Protein AF-A0A1C4IWM3-F1 (afdb_monomer_lite)

Sequence (171 aa):
MNRRDFLLAAIQGQGPAARVSTASAARLMAASPWPTTGRNTARKDLGALVARGVLRVVESAGRTSYQLSTEKEGGSMTVRFTDADRVLGQIERGEVRVGADAAREIAACAEAAYGAVWSAEPARAFPQLRVACPACGSAPGELCTSHSGTRVRRHDVHQARRAAWAKGGAA

Radius of gyration: 28.9 Å; chains: 1; bounding box: 59×36×70 Å

Foldseek 3Di:
DDLLVQLLVLQVVVPQPDWAALVNSLVSSCPPPPVVCHSVNSVVSLVVCVVVVQWDWDDDPNGITIGGDPDPPPDPPPVPCDVVNVVVVCVVVVVDDDDDVSVVVVVVVCCVVPNPPVPPPPVLVDLLLQCAQPQQRRHRSGDPDCPVVPDDDDPCSVVSSVVVSVVVDDD

pLDDT: mean 83.6, std 12.61, range [40.97, 93.88]

Structure (mmCIF, N/CA/C/O backbone):
data_AF-A0A1C4IWM3-F1
#
_entry.id   AF-A0A1C4IWM3-F1
#
loop_
_atom_site.group_PDB
_atom_site.id
_atom_site.type_symbol
_atom_site.label_atom_id
_atom_site.label_alt_id
_atom_site.label_comp_id
_atom_site.label_asym_id
_atom_site.label_entity_id
_atom_site.label_seq_id
_atom_site.pdbx_PDB_ins_code
_atom_site.Cartn_x
_atom_site.Cartn_y
_atom_site.Cartn_z
_atom_site.occupancy
_atom_site.B_iso_or_equiv
_atom_site.auth_seq_id
_atom_site.auth_comp_id
_atom_site.auth_asym_id
_atom_site.auth_atom_id
_atom_site.pdbx_PDB_model_num
ATOM 1 N N . MET A 1 1 ? 2.564 -0.444 28.636 1.00 75.44 1 MET A N 1
ATOM 2 C CA . MET A 1 1 ? 1.358 0.285 28.188 1.00 75.44 1 MET A CA 1
ATOM 3 C C . MET A 1 1 ? 1.461 0.524 26.691 1.00 75.44 1 MET A C 1
ATOM 5 O O . MET A 1 1 ? 2.471 1.070 26.261 1.00 75.44 1 MET A O 1
ATOM 9 N N . ASN A 1 2 ? 0.493 0.069 25.889 1.00 90.75 2 ASN A N 1
ATOM 10 C CA . ASN A 1 2 ? 0.508 0.326 24.445 1.00 90.75 2 ASN A CA 1
ATOM 11 C C . ASN A 1 2 ? -0.187 1.664 24.111 1.00 90.75 2 ASN A C 1
ATOM 13 O O . ASN A 1 2 ? -0.870 2.258 24.943 1.00 90.75 2 ASN A O 1
ATOM 17 N N . ARG A 1 3 ? -0.025 2.138 22.873 1.00 92.06 3 ARG A N 1
ATOM 18 C CA . ARG A 1 3 ? -0.579 3.414 22.392 1.00 92.06 3 ARG A CA 1
ATOM 19 C C . ARG A 1 3 ? -2.101 3.543 22.559 1.00 92.06 3 ARG A C 1
ATOM 21 O O . ARG A 1 3 ? -2.595 4.623 22.864 1.00 92.06 3 ARG A O 1
ATOM 28 N N . ARG A 1 4 ? -2.838 2.444 22.374 1.00 93.12 4 ARG A N 1
ATOM 29 C CA . ARG A 1 4 ? -4.301 2.400 22.533 1.00 93.12 4 ARG A CA 1
ATOM 30 C C . ARG A 1 4 ? -4.703 2.410 24.000 1.00 93.12 4 ARG A C 1
ATOM 32 O O . ARG A 1 4 ? -5.685 3.060 24.333 1.00 93.12 4 ARG A O 1
ATOM 39 N N . ASP A 1 5 ? -3.935 1.742 24.856 1.00 92.31 5 ASP A N 1
ATOM 40 C CA . ASP A 1 5 ? -4.149 1.777 26.305 1.00 92.31 5 ASP A CA 1
ATOM 41 C C . ASP A 1 5 ? -3.910 3.193 26.848 1.00 92.31 5 ASP A C 1
ATOM 43 O O . ASP A 1 5 ? -4.686 3.669 27.668 1.00 92.31 5 ASP A O 1
ATOM 47 N N . PHE A 1 6 ? -2.889 3.899 26.337 1.00 93.50 6 PHE A N 1
ATOM 48 C CA . PHE A 1 6 ? -2.646 5.305 26.678 1.00 93.50 6 PHE A CA 1
ATOM 49 C C . PHE A 1 6 ? -3.836 6.187 26.286 1.00 93.50 6 PHE A C 1
ATOM 51 O O . PHE A 1 6 ? -4.322 6.963 27.107 1.00 93.50 6 PHE A O 1
ATOM 58 N N . LEU A 1 7 ? -4.332 6.060 25.047 1.00 93.88 7 LEU A N 1
ATOM 59 C CA . LEU A 1 7 ? -5.501 6.820 24.601 1.00 93.88 7 LEU A CA 1
ATOM 60 C C . LEU A 1 7 ? -6.720 6.519 25.477 1.00 93.88 7 LEU A C 1
ATOM 62 O O . LEU A 1 7 ? -7.429 7.440 25.868 1.00 93.88 7 LEU A O 1
ATOM 66 N N . LEU A 1 8 ? -6.955 5.246 25.800 1.00 93.69 8 LEU A N 1
ATOM 67 C CA . LEU A 1 8 ? -8.057 4.846 26.665 1.00 93.69 8 LEU A CA 1
ATOM 68 C C . LEU A 1 8 ? -7.939 5.480 28.057 1.00 93.69 8 LEU A C 1
ATOM 70 O O . LEU A 1 8 ? -8.906 6.082 28.514 1.00 93.69 8 LEU A O 1
ATOM 74 N N . ALA A 1 9 ? -6.765 5.414 28.687 1.00 93.75 9 ALA A N 1
ATOM 75 C CA . ALA A 1 9 ? -6.517 6.035 29.987 1.00 93.75 9 ALA A CA 1
ATOM 76 C C . ALA A 1 9 ? -6.735 7.558 29.943 1.00 93.75 9 ALA A C 1
ATOM 78 O O . ALA A 1 9 ? -7.362 8.130 30.834 1.00 93.75 9 ALA A O 1
ATOM 79 N N . ALA A 1 10 ? -6.292 8.216 28.868 1.00 93.50 10 ALA A N 1
ATOM 80 C CA . ALA A 1 10 ? -6.506 9.646 28.666 1.00 93.50 10 ALA A CA 1
ATOM 81 C C . ALA A 1 10 ? -7.996 10.005 28.508 1.00 93.50 10 ALA A C 1
ATOM 83 O O . ALA A 1 10 ? -8.435 11.033 29.016 1.00 93.50 10 ALA A O 1
ATOM 84 N N . ILE A 1 11 ? -8.785 9.160 27.834 1.00 93.62 11 ILE A N 1
ATOM 85 C CA . ILE A 1 11 ? -10.242 9.327 27.708 1.00 93.62 11 ILE A CA 1
ATOM 86 C C . ILE A 1 11 ? -10.930 9.088 29.059 1.00 93.62 11 ILE A C 1
ATOM 88 O O . ILE A 1 11 ? -11.795 9.867 29.447 1.00 93.62 11 ILE A O 1
ATOM 92 N N . GLN A 1 12 ? -10.521 8.056 29.802 1.00 92.88 12 GLN A N 1
ATOM 93 C CA . GLN A 1 12 ? -11.017 7.769 31.153 1.00 92.88 12 GLN A CA 1
ATOM 94 C C . GLN A 1 12 ? -10.779 8.934 32.116 1.00 92.88 12 GLN A C 1
ATOM 96 O O . GLN A 1 12 ? -11.683 9.282 32.873 1.00 92.88 12 GLN A O 1
ATOM 101 N N . GLY A 1 13 ? -9.626 9.602 32.020 1.00 91.38 13 GLY A N 1
ATOM 102 C CA . GLY A 1 13 ? -9.320 10.801 32.803 1.00 91.38 13 GLY A CA 1
ATOM 103 C C . GLY A 1 13 ? -10.240 12.002 32.538 1.00 91.38 13 GLY A C 1
ATOM 104 O O . GLY A 1 13 ? -10.305 12.897 33.374 1.00 91.38 13 GLY A O 1
ATOM 105 N N . GLN A 1 14 ? -10.980 12.034 31.421 1.00 90.44 14 GLN A N 1
ATOM 106 C CA . GLN A 1 14 ? -11.980 13.082 31.146 1.00 90.44 14 GLN A CA 1
ATOM 107 C C . GLN A 1 14 ? -13.349 12.802 31.788 1.00 90.44 14 GLN A C 1
ATOM 109 O O . GLN A 1 14 ? -14.204 13.686 31.812 1.00 90.44 14 GLN A O 1
ATOM 114 N N . GLY A 1 15 ? -13.562 11.588 32.303 1.00 85.38 15 GLY A N 1
ATOM 115 C CA . GLY A 1 15 ? -14.804 11.153 32.935 1.00 85.38 15 GLY A CA 1
ATOM 116 C C . GLY A 1 15 ? -15.749 10.365 32.010 1.00 85.38 15 GLY A C 1
ATOM 117 O O . GLY A 1 15 ? -15.661 10.438 30.783 1.00 85.38 15 GLY A O 1
ATOM 118 N N . PRO A 1 16 ? -16.703 9.608 32.586 1.00 79.12 16 PRO A N 1
ATOM 119 C CA . PRO A 1 16 ? -17.552 8.653 31.856 1.00 79.12 16 PRO A CA 1
ATOM 120 C C . PRO A 1 16 ? -18.549 9.311 30.887 1.00 79.12 16 PRO A C 1
ATOM 122 O O . PRO A 1 16 ? -18.971 8.711 29.895 1.00 79.12 16 PRO A O 1
ATOM 125 N N . ALA A 1 17 ? -18.921 10.566 31.145 1.00 83.00 17 ALA A N 1
ATOM 126 C CA . ALA A 1 17 ? -19.819 11.341 30.292 1.00 83.00 17 ALA A CA 1
ATOM 127 C C . ALA A 1 17 ? -19.102 12.047 29.123 1.00 83.00 17 ALA A C 1
ATOM 129 O O . ALA A 1 17 ? -19.763 12.597 28.239 1.00 83.00 17 ALA A O 1
ATOM 130 N N . ALA A 1 18 ? -17.763 12.057 29.112 1.00 87.19 18 ALA A N 1
ATOM 131 C CA . ALA A 1 18 ? -16.993 12.818 28.142 1.00 87.19 18 ALA A CA 1
ATOM 132 C C . ALA A 1 18 ? -17.198 12.286 26.718 1.00 87.19 18 ALA A C 1
ATOM 134 O O . ALA A 1 18 ? -17.060 11.092 26.439 1.00 87.19 18 ALA A O 1
ATOM 135 N N . ARG A 1 19 ? -17.502 13.204 25.797 1.00 91.12 19 ARG A N 1
ATOM 136 C CA . ARG A 1 19 ? -17.599 12.922 24.364 1.00 91.12 19 ARG A CA 1
ATOM 137 C C . ARG A 1 19 ? -16.292 13.304 23.690 1.00 91.12 19 ARG A C 1
ATOM 139 O O . ARG A 1 19 ? -15.895 14.468 23.677 1.00 91.12 19 ARG A O 1
ATOM 146 N N . VAL A 1 20 ? -15.641 12.323 23.084 1.00 93.19 20 VAL A N 1
ATOM 147 C CA . VAL A 1 20 ? -14.348 12.485 22.424 1.00 93.19 20 VAL A CA 1
ATOM 148 C C . VAL A 1 20 ? -14.560 12.436 20.921 1.00 93.19 20 VAL A C 1
ATOM 150 O O . VAL A 1 20 ? -15.123 11.490 20.393 1.00 93.19 20 VAL A O 1
ATOM 153 N N . SER A 1 21 ? -14.108 13.457 20.207 1.00 93.50 21 SER A N 1
ATOM 154 C CA . SER A 1 21 ? -14.044 13.451 18.744 1.00 93.50 21 SER A CA 1
ATOM 155 C C . SER A 1 21 ? -12.688 12.921 18.274 1.00 93.50 21 SER A C 1
ATOM 157 O O . SER A 1 21 ? -11.708 12.923 19.019 1.00 93.50 21 SER A O 1
ATOM 159 N N . THR A 1 22 ? -12.572 12.573 16.993 1.00 93.31 22 THR A N 1
ATOM 160 C CA . THR A 1 22 ? -11.270 12.242 16.386 1.00 93.31 22 THR A CA 1
ATOM 161 C C . THR A 1 22 ? -10.241 13.367 16.567 1.00 93.31 22 THR A C 1
ATOM 163 O O . THR A 1 22 ? -9.056 13.106 16.773 1.00 93.31 22 THR A O 1
ATOM 166 N N . ALA A 1 23 ? -10.677 14.630 16.509 1.00 91.44 23 ALA A N 1
ATOM 167 C CA . ALA A 1 23 ? -9.797 15.781 16.687 1.00 91.44 23 ALA A CA 1
ATOM 168 C C . ALA A 1 23 ? -9.316 15.924 18.139 1.00 91.44 23 ALA A C 1
ATOM 170 O O . ALA A 1 23 ? -8.137 16.195 18.361 1.00 91.44 23 ALA A O 1
ATOM 171 N N . SER A 1 24 ? -10.192 15.714 19.128 1.00 91.94 24 SER A N 1
ATOM 172 C CA . SER A 1 24 ? -9.781 15.756 20.536 1.00 91.94 24 SER A CA 1
ATOM 173 C C . SER A 1 24 ? -8.912 14.557 20.912 1.00 91.94 24 SER A C 1
ATOM 175 O O . SER A 1 24 ? -7.926 14.748 21.613 1.00 91.94 24 SER A O 1
ATOM 177 N N . ALA A 1 25 ? -9.180 13.364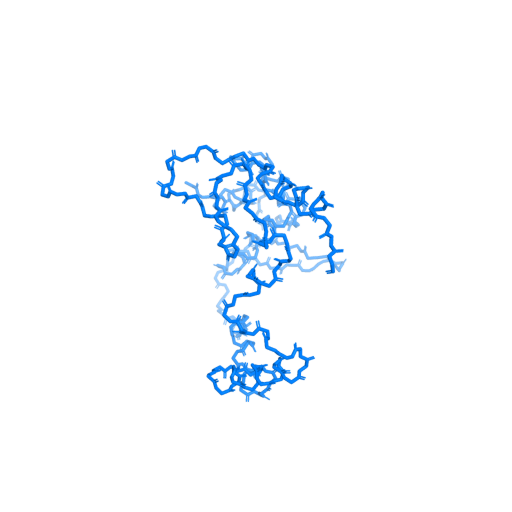 20.372 1.00 92.88 25 ALA A N 1
ATOM 178 C CA . ALA A 1 25 ? -8.301 12.206 20.540 1.00 92.88 25 ALA A CA 1
ATOM 179 C C . ALA A 1 25 ? -6.898 12.454 19.968 1.00 92.88 25 ALA A C 1
ATOM 181 O O . ALA A 1 25 ? -5.907 12.142 20.619 1.00 92.88 25 ALA A O 1
ATOM 182 N N . ALA A 1 26 ? -6.789 13.076 18.790 1.00 93.44 26 ALA A N 1
ATOM 183 C CA . ALA A 1 26 ? -5.488 13.448 18.233 1.00 93.44 26 ALA A CA 1
ATOM 184 C C . ALA A 1 26 ? -4.725 14.429 19.143 1.00 93.44 26 ALA A C 1
ATOM 186 O O . ALA A 1 26 ? -3.516 14.294 19.303 1.00 93.44 26 ALA A O 1
ATOM 187 N N . ARG A 1 27 ? -5.424 15.374 19.790 1.00 92.50 27 ARG A N 1
ATOM 188 C CA . ARG A 1 27 ? -4.811 16.274 20.782 1.00 92.50 27 ARG A CA 1
ATOM 189 C C . ARG A 1 27 ? -4.344 15.537 22.037 1.00 92.50 27 ARG A C 1
ATOM 191 O O . ARG A 1 27 ? -3.252 15.819 22.507 1.00 92.50 27 ARG A O 1
ATOM 198 N N . LEU A 1 28 ? -5.115 14.571 22.542 1.00 91.06 28 LEU A N 1
ATOM 199 C CA . LEU A 1 28 ? -4.687 13.728 23.669 1.00 91.06 28 LEU A CA 1
ATOM 200 C C . LEU A 1 28 ? -3.420 12.936 23.336 1.00 91.06 28 LEU A C 1
ATOM 202 O O . LEU A 1 28 ? -2.524 12.807 24.164 1.00 91.06 28 LEU A O 1
ATOM 206 N N . MET A 1 29 ? -3.320 12.455 22.098 1.00 91.62 29 MET A N 1
ATOM 207 C CA . MET A 1 29 ? -2.148 11.720 21.629 1.00 91.62 29 MET A CA 1
ATOM 208 C C . MET A 1 29 ? -0.918 12.602 21.395 1.00 91.62 29 MET A C 1
ATOM 210 O O . MET A 1 29 ? 0.195 12.078 21.416 1.00 91.62 29 MET A O 1
ATOM 214 N N . ALA A 1 30 ? -1.077 13.916 21.219 1.00 88.81 30 ALA A N 1
ATOM 215 C CA . ALA A 1 30 ? 0.053 14.831 21.054 1.00 88.81 30 ALA A CA 1
ATOM 216 C C . ALA A 1 30 ? 0.945 14.894 22.308 1.00 88.81 30 ALA A C 1
ATOM 218 O O . ALA A 1 30 ? 2.150 15.082 22.186 1.00 88.81 30 ALA A O 1
ATOM 219 N N . ALA A 1 31 ? 0.367 14.672 23.494 1.00 81.62 31 ALA A N 1
ATOM 220 C CA . ALA A 1 31 ? 1.089 14.589 24.766 1.00 81.62 31 ALA A CA 1
ATOM 221 C C . ALA A 1 31 ? 1.581 13.164 25.101 1.00 81.62 31 ALA A C 1
ATOM 223 O O . ALA A 1 31 ? 2.057 12.910 26.205 1.00 81.62 31 ALA A O 1
ATOM 224 N N . SER A 1 32 ? 1.423 12.211 24.179 1.00 86.62 32 SER A N 1
ATOM 225 C CA . SER A 1 32 ? 1.805 10.815 24.402 1.00 86.62 32 SER A CA 1
ATOM 226 C C . SER A 1 32 ? 3.265 10.546 24.017 1.00 86.62 32 SER A C 1
ATOM 228 O O . SER A 1 32 ? 3.856 11.318 23.260 1.00 86.62 32 SER A O 1
ATOM 230 N N . PRO A 1 33 ? 3.822 9.382 24.405 1.00 89.69 33 PRO A N 1
ATOM 231 C CA . PRO A 1 33 ? 5.090 8.880 23.864 1.00 89.69 33 PRO A CA 1
ATOM 232 C C . PRO A 1 33 ? 5.102 8.668 22.335 1.00 89.69 33 PRO A C 1
ATOM 234 O O . PRO A 1 33 ? 6.154 8.396 21.763 1.00 89.69 33 PRO A O 1
ATOM 237 N N . TRP A 1 34 ? 3.951 8.792 21.657 1.00 86.25 34 TRP A N 1
ATOM 238 C CA . TRP A 1 34 ? 3.808 8.725 20.199 1.00 86.25 34 TRP A CA 1
ATOM 239 C C . TRP A 1 34 ? 3.268 10.048 19.628 1.00 86.25 34 TRP A C 1
ATOM 241 O O . TRP A 1 34 ? 2.171 10.063 19.053 1.00 86.25 34 TRP A O 1
ATOM 251 N N . PRO A 1 35 ? 4.016 11.161 19.739 1.00 76.81 35 PRO A N 1
ATOM 252 C CA . PRO A 1 35 ? 3.527 12.495 19.376 1.00 76.81 35 PRO A CA 1
ATOM 253 C C . PRO A 1 35 ? 3.266 12.652 17.868 1.00 76.81 35 PRO A C 1
ATOM 255 O O . PRO A 1 35 ? 2.485 13.502 17.454 1.00 76.81 35 PRO A O 1
ATOM 258 N N . THR A 1 36 ? 3.848 11.787 17.029 1.00 80.12 36 THR A N 1
ATOM 259 C CA . THR A 1 36 ? 3.599 11.730 15.576 1.00 80.12 36 THR A CA 1
ATOM 260 C C . THR A 1 36 ? 2.247 11.101 15.208 1.00 80.12 36 THR A C 1
ATOM 262 O O . THR A 1 36 ? 1.897 10.995 14.030 1.00 80.12 36 THR A O 1
ATOM 265 N N . THR A 1 37 ? 1.451 10.684 16.198 1.00 78.56 37 THR A N 1
ATOM 266 C CA . THR A 1 37 ? 0.107 10.130 16.001 1.00 78.56 37 THR A CA 1
ATOM 267 C C . THR A 1 37 ? -0.859 11.219 15.529 1.00 78.56 37 THR A C 1
ATOM 269 O O . THR A 1 37 ? -1.508 11.899 16.319 1.00 78.56 37 THR A O 1
ATOM 272 N N . GLY A 1 38 ? -0.994 11.363 14.212 1.00 85.00 38 GLY A N 1
ATOM 273 C CA . GLY A 1 38 ? -1.960 12.276 13.604 1.00 85.00 38 GLY A CA 1
ATOM 274 C C . GLY A 1 38 ? -3.420 11.803 13.696 1.00 85.00 38 GLY A C 1
ATOM 275 O O . GLY A 1 38 ? -3.739 10.701 14.155 1.00 85.00 38 GLY A O 1
ATOM 276 N N . ARG A 1 39 ? -4.335 12.628 13.168 1.00 89.25 39 ARG A N 1
ATOM 277 C CA . ARG A 1 39 ? -5.795 12.385 13.172 1.00 89.25 39 ARG A CA 1
ATOM 278 C C . ARG A 1 39 ? -6.210 11.015 12.626 1.00 89.25 39 ARG A C 1
ATOM 280 O O . ARG A 1 39 ? -7.104 10.390 13.188 1.00 89.25 39 ARG A O 1
ATOM 287 N N . ASN A 1 40 ? -5.580 10.534 11.551 1.00 90.38 40 ASN A N 1
ATOM 288 C CA . ASN A 1 40 ? -5.925 9.235 10.962 1.00 90.38 40 ASN A CA 1
ATOM 289 C C . ASN A 1 40 ? -5.620 8.075 11.920 1.00 90.38 40 ASN A C 1
ATOM 291 O O . ASN A 1 40 ? -6.401 7.135 12.044 1.00 90.38 40 ASN A O 1
ATOM 295 N N . THR A 1 41 ? -4.497 8.155 12.624 1.00 91.94 41 THR A N 1
ATOM 296 C CA . THR A 1 41 ? -4.079 7.125 13.570 1.00 91.94 41 THR A CA 1
ATOM 297 C C . THR A 1 41 ? -4.953 7.158 14.827 1.00 91.94 41 THR A C 1
ATOM 299 O O . THR A 1 41 ? -5.391 6.104 15.283 1.00 91.94 41 THR A O 1
ATOM 302 N N . ALA A 1 42 ? -5.318 8.353 15.312 1.00 92.12 42 ALA A N 1
ATOM 303 C CA . ALA A 1 42 ? -6.291 8.509 16.396 1.00 92.12 42 ALA A CA 1
ATOM 304 C C . ALA A 1 42 ? -7.671 7.929 16.020 1.00 92.12 42 ALA A C 1
ATOM 306 O O . ALA A 1 42 ? -8.272 7.202 16.806 1.00 92.12 42 ALA A O 1
ATOM 307 N N . ARG A 1 43 ? -8.143 8.163 14.785 1.00 93.12 43 ARG A N 1
ATOM 308 C CA . ARG A 1 43 ? -9.383 7.560 14.260 1.00 93.12 43 ARG A CA 1
ATOM 309 C C . ARG A 1 43 ? -9.330 6.031 14.279 1.00 93.12 43 ARG A C 1
ATOM 311 O O . ARG A 1 43 ? -10.287 5.396 14.710 1.00 93.12 43 ARG A O 1
ATOM 318 N N . LYS A 1 44 ? -8.224 5.440 13.811 1.00 92.94 44 LYS A N 1
ATOM 319 C CA . LYS A 1 44 ? -8.033 3.980 13.802 1.00 92.94 44 LYS A CA 1
ATOM 320 C C . LYS A 1 44 ? -8.054 3.394 15.216 1.00 92.94 44 LYS A C 1
ATOM 322 O O . LYS A 1 44 ? -8.601 2.314 15.413 1.00 92.94 44 LYS A O 1
ATOM 327 N N . ASP A 1 45 ? -7.500 4.100 16.196 1.00 93.81 45 ASP A N 1
ATOM 328 C CA . ASP A 1 45 ? -7.534 3.648 17.588 1.00 93.81 45 ASP A CA 1
ATOM 329 C C . ASP A 1 45 ? -8.905 3.731 18.223 1.00 93.81 45 ASP A C 1
ATOM 331 O O . ASP A 1 45 ? -9.312 2.772 18.871 1.00 93.81 45 ASP A O 1
ATOM 335 N N . LEU A 1 46 ? -9.626 4.831 18.008 1.00 93.69 46 LEU A N 1
ATOM 336 C CA . LEU A 1 46 ? -11.008 4.954 18.463 1.00 93.69 46 LEU A CA 1
ATOM 337 C C . LEU A 1 46 ? -11.859 3.818 17.881 1.00 93.69 46 LEU A C 1
ATOM 339 O O . LEU A 1 46 ? -12.567 3.145 18.624 1.00 93.69 46 LEU A O 1
ATOM 343 N N . GLY A 1 47 ? -11.707 3.525 16.584 1.00 92.00 47 GLY A N 1
ATOM 344 C CA . GLY A 1 47 ? -12.358 2.380 15.942 1.00 92.00 47 GLY A CA 1
ATOM 345 C C . GLY A 1 47 ? -11.984 1.037 16.581 1.00 92.00 47 GLY A C 1
ATOM 346 O O . GLY A 1 47 ? -12.858 0.213 16.831 1.00 92.00 47 GLY A O 1
ATOM 347 N N . ALA A 1 48 ? -10.709 0.823 16.921 1.00 91.25 48 ALA A N 1
ATOM 348 C CA . ALA A 1 48 ? -10.272 -0.393 17.607 1.00 91.25 48 ALA A CA 1
ATOM 349 C C . ALA A 1 48 ? -10.841 -0.512 19.035 1.00 91.25 48 ALA A C 1
ATOM 351 O O . ALA A 1 48 ? -11.172 -1.610 19.474 1.00 91.25 48 ALA A O 1
ATOM 352 N N . LEU A 1 49 ? -10.978 0.599 19.763 1.00 92.25 49 LEU A N 1
ATOM 353 C CA . LEU A 1 49 ? -11.585 0.618 21.097 1.00 92.25 49 LEU A CA 1
ATOM 354 C C . LEU A 1 49 ? -13.105 0.376 21.043 1.00 92.25 49 LEU A C 1
ATOM 356 O O . LEU A 1 49 ? -13.635 -0.314 21.912 1.00 92.25 49 LEU A O 1
ATOM 360 N N . VAL A 1 50 ? -13.786 0.852 19.994 1.00 92.75 50 VAL A N 1
ATOM 361 C CA . VAL A 1 50 ? -15.188 0.499 19.699 1.00 92.75 50 VAL A CA 1
ATOM 362 C C . VAL A 1 50 ? -15.329 -0.972 19.301 1.00 92.75 50 VAL A C 1
ATOM 364 O O . VAL A 1 50 ? -16.280 -1.644 19.697 1.00 92.75 50 VAL A O 1
ATOM 367 N N . ALA A 1 51 ? -14.377 -1.512 18.538 1.00 83.75 51 ALA A N 1
ATOM 368 C CA . ALA A 1 51 ? -14.344 -2.934 18.197 1.00 83.75 51 ALA A CA 1
ATOM 369 C C . ALA A 1 51 ? -14.222 -3.829 19.437 1.00 83.75 51 ALA A C 1
ATOM 371 O O . ALA A 1 51 ? -14.842 -4.883 19.491 1.00 83.75 51 ALA A O 1
ATOM 372 N N . ARG A 1 52 ? -13.484 -3.369 20.452 1.00 87.50 52 ARG A N 1
ATOM 373 C CA . ARG A 1 52 ? -13.324 -4.045 21.747 1.00 87.50 52 ARG A CA 1
ATOM 374 C C . ARG A 1 52 ? -14.495 -3.829 22.717 1.00 87.50 52 ARG A C 1
ATOM 376 O O . ARG A 1 52 ? -14.437 -4.344 23.825 1.00 87.50 52 ARG A O 1
ATOM 383 N N . GLY A 1 53 ? -15.509 -3.043 22.345 1.00 88.06 53 GLY A N 1
ATOM 384 C CA . GLY A 1 53 ? -16.658 -2.733 23.206 1.00 88.06 53 GLY A CA 1
ATOM 385 C C . GLY A 1 53 ? -16.359 -1.778 24.369 1.00 88.06 53 GLY A C 1
ATOM 386 O O . GLY A 1 53 ? -17.199 -1.597 25.242 1.00 88.06 53 GLY A O 1
ATOM 387 N N . VAL A 1 54 ? -15.177 -1.153 24.397 1.00 91.06 54 VAL A N 1
ATOM 388 C CA . VAL A 1 54 ? -14.776 -0.230 25.478 1.00 91.06 54 VAL A CA 1
ATOM 389 C C . VAL A 1 54 ? -15.341 1.174 25.248 1.00 91.06 54 VAL A C 1
ATOM 391 O O . VAL A 1 54 ? -15.665 1.893 26.192 1.00 91.06 54 VAL A O 1
ATOM 394 N N . LEU A 1 55 ? -15.471 1.564 23.979 1.00 92.19 55 LEU A N 1
ATOM 395 C CA . LEU A 1 55 ? -16.128 2.799 23.562 1.00 92.19 55 LEU A CA 1
ATOM 396 C C . LEU A 1 55 ? -17.383 2.479 22.751 1.00 92.19 55 LEU A C 1
ATOM 398 O O . LEU A 1 55 ? -17.432 1.482 22.031 1.00 92.19 55 LEU A O 1
ATOM 402 N N . ARG A 1 56 ? -18.355 3.386 22.790 1.00 91.25 56 ARG A N 1
ATOM 403 C CA . ARG A 1 56 ? -19.496 3.422 21.871 1.00 91.25 56 ARG A CA 1
ATOM 404 C C . ARG A 1 56 ? -19.440 4.666 20.995 1.00 91.25 56 ARG A C 1
ATOM 406 O O . ARG A 1 56 ? -18.895 5.697 21.395 1.00 91.25 56 ARG A O 1
ATOM 413 N N . VAL A 1 57 ? -20.015 4.560 19.804 1.00 91.94 57 VAL A N 1
ATOM 414 C CA . VAL A 1 57 ? -20.192 5.696 18.897 1.00 91.94 57 VAL A CA 1
ATOM 415 C C . VAL A 1 57 ? -21.466 6.435 19.292 1.00 91.94 57 VAL A C 1
ATOM 417 O O . VAL A 1 57 ? -22.505 5.817 19.497 1.00 91.94 57 VAL A O 1
ATOM 420 N N . VAL A 1 58 ? -21.373 7.755 19.412 1.00 89.25 58 VAL A N 1
ATOM 421 C CA . VAL A 1 58 ? -22.491 8.651 19.706 1.00 89.25 58 VAL A CA 1
ATOM 422 C C . VAL A 1 58 ? -22.549 9.696 18.605 1.00 89.25 58 VAL A C 1
ATOM 424 O O . VAL A 1 58 ? -21.599 10.459 18.411 1.00 89.25 58 VAL A O 1
ATOM 427 N N . GLU A 1 59 ? -23.663 9.751 17.890 1.00 88.56 59 GLU A N 1
ATOM 428 C CA . GLU A 1 59 ? -23.915 10.805 16.915 1.00 88.56 59 GLU A CA 1
ATOM 429 C C . GLU A 1 59 ? -24.638 11.974 17.581 1.00 88.56 59 GLU A C 1
ATOM 431 O O . GLU A 1 59 ? -25.575 11.797 18.355 1.00 88.56 59 GLU A O 1
ATOM 436 N N . SER A 1 60 ? -24.172 13.193 17.316 1.00 76.75 60 SER A N 1
ATOM 437 C CA . SER A 1 60 ? -24.790 14.413 17.834 1.00 76.75 60 SER A CA 1
ATOM 438 C C . SER A 1 60 ? -24.649 15.515 16.796 1.00 76.75 60 SER A C 1
ATOM 440 O O . SER A 1 60 ? -23.530 15.838 16.398 1.00 76.75 60 SER A O 1
ATOM 442 N N . ALA A 1 61 ? -25.770 16.100 16.366 1.00 72.25 61 ALA A N 1
ATOM 443 C CA . ALA A 1 61 ? -25.803 17.193 15.386 1.00 72.25 61 ALA A CA 1
ATOM 444 C C . ALA A 1 61 ? -24.976 16.903 14.109 1.00 72.25 61 ALA A C 1
ATOM 446 O O . ALA A 1 61 ? -24.179 17.729 13.666 1.00 72.25 61 ALA A O 1
ATOM 447 N N . GLY A 1 62 ? -25.106 15.687 13.561 1.00 77.75 62 GLY A N 1
ATOM 448 C CA . GLY A 1 62 ? -24.393 15.261 12.348 1.00 77.75 62 GLY A CA 1
ATOM 449 C C . GLY A 1 62 ? -22.886 15.033 12.526 1.00 77.75 62 GLY A C 1
ATOM 450 O O . GLY A 1 62 ? -22.165 14.908 11.539 1.00 77.75 62 GLY A O 1
ATOM 451 N N . ARG A 1 63 ? -22.377 14.995 13.767 1.00 78.69 63 ARG A N 1
ATOM 452 C CA . ARG A 1 63 ? -20.967 14.712 14.069 1.00 78.69 63 ARG A CA 1
ATOM 453 C C . ARG A 1 63 ? -20.816 13.449 14.908 1.00 78.69 63 ARG A C 1
ATOM 455 O O . ARG A 1 63 ? -21.451 13.294 15.952 1.00 78.69 63 ARG A O 1
ATOM 462 N N . THR A 1 64 ? -19.898 12.588 14.481 1.00 87.38 64 THR A N 1
ATOM 463 C CA . THR A 1 64 ? -19.528 11.361 15.188 1.00 87.38 64 THR A CA 1
ATOM 464 C C . THR A 1 64 ? -18.607 11.670 16.370 1.00 87.38 64 THR A C 1
ATOM 466 O O . THR A 1 64 ? -17.522 12.236 16.206 1.00 87.38 64 THR A O 1
ATOM 469 N N . SER A 1 65 ? -19.031 11.268 17.564 1.00 91.62 65 SER A N 1
ATOM 470 C CA . SER A 1 65 ? -18.257 11.317 18.807 1.00 91.62 65 SER A CA 1
ATOM 471 C C . SER A 1 65 ? -18.159 9.918 19.418 1.00 91.62 65 SER A C 1
ATOM 473 O O . SER A 1 65 ? -18.897 9.011 19.044 1.00 91.62 65 SER A O 1
ATOM 475 N N . TYR A 1 66 ? -17.250 9.733 20.365 1.00 92.81 66 TYR A N 1
ATOM 476 C CA . TYR A 1 66 ? -17.015 8.472 21.060 1.00 92.81 66 TYR A CA 1
ATOM 477 C C . TYR A 1 66 ? -17.167 8.696 22.561 1.00 92.81 66 TYR A C 1
ATOM 479 O O . TYR A 1 66 ? -16.727 9.724 23.076 1.00 92.81 66 TYR A O 1
ATOM 487 N N . GLN A 1 67 ? -17.781 7.746 23.255 1.00 93.31 67 GLN A N 1
ATOM 488 C CA . GLN A 1 67 ? -17.990 7.804 24.701 1.00 93.31 67 GLN A CA 1
ATOM 489 C C . GLN A 1 67 ? -17.629 6.459 25.333 1.00 93.31 67 GLN A C 1
ATOM 491 O O . GLN A 1 67 ? -17.748 5.423 24.678 1.00 93.31 67 GLN A O 1
ATOM 496 N N . LEU A 1 68 ? -17.188 6.471 26.593 1.00 91.25 68 LEU A N 1
ATOM 497 C CA . LEU A 1 68 ? -16.977 5.248 27.370 1.00 91.25 68 LEU A CA 1
ATOM 498 C C . LEU A 1 68 ? -18.275 4.445 27.455 1.00 91.25 68 LEU A C 1
ATOM 500 O O . LEU A 1 68 ? -19.339 4.999 27.740 1.00 91.25 68 LEU A O 1
ATOM 504 N N . SER A 1 69 ? -18.180 3.146 27.178 1.00 87.50 69 SER A N 1
ATOM 505 C CA . SER A 1 69 ? -19.307 2.243 27.380 1.00 87.50 69 SER A CA 1
ATOM 506 C C . SER A 1 69 ? -19.521 2.054 28.881 1.00 87.50 69 SER A C 1
ATOM 508 O O . SER A 1 69 ? -18.573 1.738 29.599 1.00 87.50 69 SER A O 1
ATOM 510 N N . THR A 1 70 ? -20.735 2.307 29.370 1.00 72.12 70 THR A N 1
ATOM 511 C CA . THR A 1 70 ? -21.045 2.312 30.807 1.00 72.12 70 THR A CA 1
ATOM 512 C C . THR A 1 70 ? -21.497 0.955 31.341 1.00 72.12 70 THR A C 1
ATOM 514 O O . THR A 1 70 ? -21.422 0.764 32.545 1.00 72.12 70 THR A O 1
ATOM 517 N N . GLU A 1 71 ? -21.858 -0.016 30.495 1.00 59.19 71 GLU A N 1
ATOM 518 C CA . GLU A 1 71 ? -22.218 -1.374 30.926 1.00 59.19 71 GLU A CA 1
ATOM 519 C C . GLU A 1 71 ? -21.866 -2.432 29.865 1.00 59.19 71 GLU A C 1
ATOM 521 O O . GLU A 1 71 ? -21.728 -2.128 28.675 1.00 59.19 71 GLU A O 1
ATOM 526 N N . LYS A 1 72 ? -21.747 -3.697 30.310 1.00 48.22 72 LYS A N 1
ATOM 527 C CA . LYS A 1 72 ? -21.923 -4.897 29.473 1.00 48.22 72 LYS A CA 1
ATOM 528 C C . LYS A 1 72 ? -23.376 -4.914 28.977 1.00 48.22 72 LYS A C 1
ATOM 530 O O . LYS A 1 72 ? -24.176 -5.725 29.434 1.00 48.22 72 LYS A O 1
ATOM 535 N N . GLU A 1 73 ? -23.740 -4.017 28.071 1.00 49.12 73 GLU A N 1
ATOM 536 C CA . GLU A 1 73 ? -24.984 -4.176 27.330 1.00 49.12 73 GLU A CA 1
ATOM 537 C C . GLU A 1 73 ? -24.841 -5.454 26.502 1.00 49.12 73 GLU A C 1
ATOM 539 O O . GLU A 1 73 ? -24.002 -5.553 25.600 1.00 49.12 73 GLU A O 1
ATOM 544 N N . GLY A 1 74 ? -25.594 -6.475 26.922 1.00 41.19 74 GLY A N 1
ATOM 545 C CA . GLY A 1 74 ? -25.697 -7.771 26.274 1.00 41.19 74 GLY A CA 1
ATOM 546 C C . GLY A 1 74 ? -25.827 -7.592 24.771 1.00 41.19 74 GLY A C 1
ATOM 547 O O . GLY A 1 74 ? -26.595 -6.756 24.299 1.00 41.19 74 GLY A O 1
ATOM 548 N N . GLY A 1 75 ? -25.004 -8.349 24.047 1.00 42.50 75 GLY A N 1
ATOM 549 C CA . GLY A 1 75 ? -24.766 -8.185 22.625 1.00 42.50 75 GLY A CA 1
ATOM 550 C C . GLY A 1 75 ? -26.044 -7.966 21.829 1.00 42.50 75 GLY A C 1
ATOM 551 O O . GLY A 1 75 ? -26.766 -8.909 21.519 1.00 42.50 75 GLY A O 1
ATOM 552 N N . SER A 1 76 ? -26.255 -6.724 21.398 1.00 40.97 76 SER A N 1
ATOM 553 C CA . SER A 1 76 ? -26.923 -6.506 20.129 1.00 40.97 76 SER A CA 1
ATOM 554 C C . SER A 1 76 ? -25.992 -7.080 19.072 1.00 40.97 76 SER A C 1
ATOM 556 O O . SER A 1 76 ? -24.953 -6.502 18.736 1.00 40.97 76 SER A O 1
ATOM 558 N N . MET A 1 77 ? -26.332 -8.281 18.611 1.00 45.06 77 MET A N 1
ATOM 559 C CA . MET A 1 77 ? -25.739 -8.924 17.452 1.00 45.06 77 MET A CA 1
ATOM 560 C C . MET A 1 77 ? -26.134 -8.136 16.197 1.00 45.06 77 MET A C 1
ATOM 562 O O . MET A 1 77 ? -26.791 -8.646 15.299 1.00 45.06 77 MET A O 1
ATOM 566 N N . THR A 1 78 ? -25.705 -6.876 16.088 1.00 48.31 78 THR A N 1
ATOM 567 C CA . THR A 1 78 ? -25.349 -6.360 14.771 1.00 48.31 78 THR A CA 1
ATOM 568 C C . THR A 1 78 ? -24.204 -7.242 14.319 1.00 48.31 78 THR A C 1
ATOM 570 O O . THR A 1 78 ? -23.072 -7.051 14.770 1.00 48.31 78 THR A O 1
ATOM 573 N N . VAL A 1 79 ? -24.514 -8.257 13.510 1.00 48.53 79 VAL A N 1
ATOM 574 C CA . VAL A 1 79 ? -23.526 -8.974 12.708 1.00 48.53 79 VAL A CA 1
ATOM 575 C C . VAL A 1 79 ? -22.772 -7.881 11.965 1.00 48.53 79 VAL A C 1
ATOM 577 O O . VAL A 1 79 ? -23.272 -7.292 11.008 1.00 48.53 79 VAL A O 1
ATOM 580 N N . ARG A 1 80 ? -21.615 -7.490 12.502 1.00 58.25 80 ARG A N 1
ATOM 581 C CA . ARG A 1 80 ? -20.735 -6.544 11.840 1.00 58.25 80 ARG A CA 1
ATOM 582 C C . ARG A 1 80 ? -20.176 -7.340 10.683 1.00 58.25 80 ARG A C 1
ATOM 584 O O . ARG A 1 80 ? -19.217 -8.071 10.893 1.00 58.25 80 ARG A O 1
ATOM 591 N N . PHE A 1 81 ? -20.811 -7.232 9.517 1.00 61.38 81 PHE A N 1
ATOM 592 C CA . PHE A 1 81 ? -20.209 -7.668 8.268 1.00 61.38 81 PHE A CA 1
ATOM 593 C C . PHE A 1 81 ? -18.832 -7.025 8.226 1.00 61.38 81 PHE A C 1
ATOM 595 O O . PHE A 1 81 ? -18.684 -5.801 8.148 1.00 61.38 81 PHE A O 1
ATOM 602 N N . THR A 1 82 ? -17.824 -7.854 8.439 1.00 78.94 82 THR A N 1
ATOM 603 C CA . THR A 1 82 ? -16.446 -7.425 8.378 1.00 78.94 82 THR A CA 1
ATOM 604 C C . THR A 1 82 ? -16.140 -7.070 6.930 1.00 78.94 82 THR A C 1
ATOM 606 O O . THR A 1 82 ? -16.856 -7.450 6.000 1.00 78.94 82 THR A O 1
ATOM 609 N N . ASP A 1 83 ? -15.052 -6.340 6.708 1.00 79.69 83 ASP A N 1
ATOM 610 C CA . ASP A 1 83 ? -14.609 -6.102 5.336 1.00 79.69 83 ASP A CA 1
ATOM 611 C C . ASP A 1 83 ? -14.312 -7.429 4.610 1.00 79.69 83 ASP A C 1
ATOM 613 O O . ASP A 1 83 ? -14.514 -7.530 3.405 1.00 79.69 83 ASP A O 1
ATOM 617 N N . ALA A 1 84 ? -13.934 -8.476 5.358 1.00 83.44 84 ALA A N 1
ATOM 618 C CA . ALA A 1 84 ? -13.788 -9.824 4.824 1.00 83.44 84 ALA A CA 1
ATOM 619 C C . ALA A 1 84 ? -15.134 -10.404 4.363 1.00 83.44 84 ALA A C 1
ATOM 621 O O . ALA A 1 84 ? -15.216 -10.870 3.233 1.00 83.44 84 ALA A O 1
ATOM 622 N N . ASP A 1 85 ? -16.199 -10.300 5.162 1.00 85.69 85 ASP A N 1
ATOM 623 C CA . ASP A 1 85 ? -17.530 -10.799 4.774 1.00 85.69 85 ASP A CA 1
ATOM 624 C C . ASP A 1 85 ? -18.078 -10.056 3.551 1.00 85.69 85 ASP A C 1
ATOM 626 O O . ASP A 1 85 ? -18.686 -10.653 2.662 1.00 85.69 85 ASP A O 1
ATOM 630 N N . ARG A 1 86 ? -17.803 -8.747 3.459 1.00 87.88 86 ARG A N 1
ATOM 631 C CA . ARG A 1 86 ? -18.121 -7.954 2.268 1.00 87.88 86 ARG A CA 1
ATOM 632 C C . ARG A 1 86 ? -17.404 -8.510 1.039 1.00 87.88 86 ARG A C 1
ATOM 634 O O . ARG A 1 86 ? -18.054 -8.726 0.022 1.00 87.88 86 ARG A O 1
ATOM 641 N N . VAL A 1 87 ? -16.094 -8.743 1.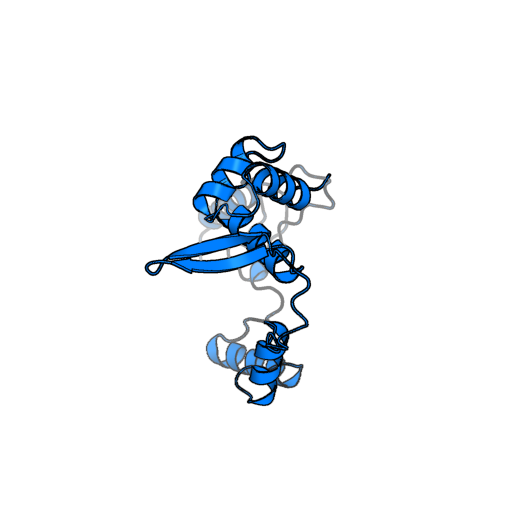129 1.00 91.56 87 VAL A N 1
ATOM 642 C CA . VAL A 1 87 ? -15.283 -9.261 0.015 1.00 91.56 87 VAL A CA 1
ATOM 643 C C . VAL A 1 87 ? -15.711 -10.674 -0.381 1.00 91.56 87 VAL A C 1
ATOM 645 O O . VAL A 1 87 ? -15.852 -10.943 -1.570 1.00 91.56 87 VAL A O 1
ATOM 648 N N . LEU A 1 88 ? -15.989 -11.555 0.583 1.00 90.94 88 LEU A N 1
ATOM 649 C CA . LEU A 1 88 ? -16.491 -12.903 0.306 1.00 90.94 88 LEU A CA 1
ATOM 650 C C . LEU A 1 88 ? -17.833 -12.851 -0.431 1.00 90.94 88 LEU A C 1
ATOM 652 O O . LEU A 1 88 ? -17.973 -13.481 -1.475 1.00 90.94 88 LEU A O 1
ATOM 656 N N . GLY A 1 89 ? -18.765 -12.002 0.008 1.00 90.88 89 GLY A N 1
ATOM 657 C CA . GLY A 1 89 ? -20.029 -11.811 -0.704 1.00 90.88 89 GLY A CA 1
ATOM 658 C C . GLY A 1 89 ? -19.854 -11.245 -2.122 1.00 90.88 89 GLY A C 1
ATOM 659 O O . GLY A 1 89 ? -20.622 -11.586 -3.017 1.00 90.88 89 GLY A O 1
ATOM 660 N N . GLN A 1 90 ? -18.855 -10.388 -2.363 1.00 92.75 90 GLN A N 1
ATOM 661 C CA . GLN A 1 90 ? -18.542 -9.895 -3.715 1.00 92.75 90 GLN A CA 1
ATOM 662 C C . GLN A 1 90 ? -17.990 -11.001 -4.623 1.00 92.75 90 GLN A C 1
ATOM 664 O O . GLN A 1 90 ? -18.303 -11.028 -5.814 1.00 92.75 90 GLN A O 1
ATOM 669 N N . ILE A 1 91 ? -17.193 -11.915 -4.065 1.00 93.06 91 ILE A N 1
ATOM 670 C CA . ILE A 1 91 ? -16.694 -13.096 -4.777 1.00 93.06 91 ILE A CA 1
ATOM 671 C C . ILE A 1 91 ? -17.857 -14.029 -5.125 1.00 93.06 91 ILE A C 1
ATOM 673 O O . ILE A 1 91 ? -17.992 -14.425 -6.279 1.00 93.06 91 ILE A O 1
ATOM 677 N N . GLU A 1 92 ? -18.737 -14.321 -4.164 1.00 91.44 92 GLU A N 1
ATOM 678 C CA . GLU A 1 92 ? -19.914 -15.177 -4.371 1.00 91.44 92 GLU A CA 1
ATOM 679 C C . GLU A 1 92 ? -20.866 -14.624 -5.439 1.00 91.44 92 GLU A C 1
ATOM 681 O O . GLU A 1 92 ? -21.393 -15.379 -6.252 1.00 91.44 92 GLU A O 1
ATOM 686 N N . ARG A 1 93 ? -21.051 -13.298 -5.487 1.00 92.94 93 ARG A N 1
ATOM 687 C CA . ARG A 1 93 ? -21.852 -12.634 -6.530 1.00 92.94 93 ARG A CA 1
ATOM 688 C C . ARG A 1 93 ? -21.127 -12.485 -7.872 1.00 92.94 93 ARG A C 1
ATOM 690 O O . ARG A 1 93 ? -21.722 -11.983 -8.822 1.00 92.94 93 ARG A O 1
ATOM 697 N N . GLY A 1 94 ? -19.858 -12.883 -7.968 1.00 89.44 94 GLY A N 1
ATOM 698 C CA . GLY A 1 94 ? -19.054 -12.764 -9.187 1.00 89.44 94 GLY A CA 1
ATOM 699 C C . GLY A 1 94 ? -18.634 -11.331 -9.541 1.00 89.44 94 GLY A C 1
ATOM 700 O O . GLY A 1 94 ? -18.115 -11.100 -10.632 1.00 89.44 94 GLY A O 1
ATOM 701 N N . GLU A 1 95 ? -18.822 -10.372 -8.631 1.00 92.56 95 GLU A N 1
ATOM 702 C CA . GLU A 1 95 ? -18.359 -8.983 -8.780 1.00 92.56 95 GLU A CA 1
ATOM 703 C C . GLU A 1 95 ? -16.829 -8.900 -8.697 1.00 92.56 95 GLU A C 1
ATOM 705 O O . GLU A 1 95 ? -16.206 -8.036 -9.315 1.00 92.56 95 GLU A O 1
ATOM 710 N N . VAL A 1 96 ? -16.220 -9.814 -7.935 1.00 92.50 96 VAL A N 1
ATOM 711 C CA . VAL A 1 96 ? -14.770 -9.961 -7.809 1.00 92.50 96 VAL A CA 1
ATOM 712 C C . VAL A 1 96 ? -14.380 -11.357 -8.275 1.00 92.50 96 VAL A C 1
ATOM 714 O O . VAL A 1 96 ? -14.712 -12.355 -7.640 1.00 92.50 96 VAL A O 1
ATOM 717 N N . ARG A 1 97 ? -13.637 -11.431 -9.381 1.00 89.12 97 ARG A N 1
ATOM 718 C CA . ARG A 1 97 ? -13.071 -12.691 -9.868 1.00 89.12 97 ARG A CA 1
ATOM 719 C C . ARG A 1 97 ? -11.781 -13.008 -9.114 1.00 89.12 97 ARG A C 1
ATOM 721 O O . ARG A 1 97 ? -10.891 -12.165 -9.020 1.00 89.12 97 ARG A O 1
ATOM 728 N N . VAL A 1 98 ? -11.670 -14.230 -8.602 1.00 91.06 98 VAL A N 1
ATOM 729 C CA . VAL A 1 98 ? -10.494 -14.726 -7.870 1.00 91.06 98 VAL A CA 1
ATOM 730 C C . VAL A 1 98 ? -10.095 -16.112 -8.371 1.00 91.06 98 VAL A C 1
ATOM 732 O O . VAL A 1 98 ? -10.906 -16.827 -8.952 1.00 91.06 98 VAL A O 1
ATOM 735 N N . GLY A 1 99 ? -8.844 -16.502 -8.125 1.00 91.69 99 GLY A N 1
ATOM 736 C CA . GLY A 1 99 ? -8.331 -17.828 -8.469 1.00 91.69 99 GLY A CA 1
ATOM 737 C C . GLY A 1 99 ? -7.582 -17.891 -9.801 1.00 91.69 99 GLY A C 1
ATOM 738 O O . GLY A 1 99 ? -7.405 -16.892 -10.499 1.00 91.69 99 GLY A O 1
ATOM 739 N N . ALA A 1 100 ? -7.089 -19.089 -10.121 1.00 92.44 100 ALA A N 1
ATOM 740 C CA . ALA A 1 100 ? -6.194 -19.309 -11.256 1.00 92.44 100 ALA A CA 1
ATOM 741 C C . ALA A 1 100 ? -6.861 -19.012 -12.607 1.00 92.44 100 ALA A C 1
ATOM 743 O O . ALA A 1 100 ? -6.218 -18.452 -13.488 1.00 92.44 100 ALA A O 1
ATOM 744 N N . ASP A 1 101 ? -8.143 -19.340 -12.761 1.00 91.44 101 ASP A N 1
ATOM 745 C CA . ASP A 1 101 ? -8.863 -19.113 -14.018 1.00 91.44 101 ASP A CA 1
ATOM 746 C C . ASP A 1 101 ? -9.093 -17.624 -14.272 1.00 91.44 101 ASP A C 1
ATOM 748 O O . ASP A 1 101 ? -8.744 -17.124 -15.339 1.00 91.44 101 ASP A O 1
ATOM 752 N N . ALA A 1 102 ? -9.528 -16.883 -13.248 1.00 92.69 102 ALA A N 1
ATOM 753 C CA . ALA A 1 102 ? -9.613 -15.426 -13.302 1.00 92.69 102 ALA A CA 1
ATOM 754 C C . ALA A 1 102 ? -8.262 -14.784 -13.662 1.00 92.69 102 ALA A C 1
ATOM 756 O O . ALA A 1 102 ? -8.198 -13.866 -14.477 1.00 92.69 102 ALA A O 1
ATOM 757 N N . ALA A 1 103 ? -7.165 -15.289 -13.088 1.00 90.81 103 ALA A N 1
ATOM 758 C CA . ALA A 1 103 ? -5.825 -14.809 -13.407 1.00 90.81 103 ALA A CA 1
ATOM 759 C C . ALA A 1 103 ? -5.436 -15.087 -14.870 1.00 90.81 103 ALA A C 1
ATOM 761 O O . ALA A 1 103 ? -4.857 -14.214 -15.516 1.00 90.81 103 ALA A O 1
ATOM 762 N N . ARG A 1 104 ? -5.777 -16.265 -15.413 1.00 91.50 104 ARG A N 1
ATOM 763 C CA . ARG A 1 104 ? -5.536 -16.606 -16.827 1.00 91.50 104 ARG A CA 1
ATOM 764 C C . ARG A 1 104 ? -6.319 -15.698 -17.767 1.00 91.50 104 ARG A C 1
ATOM 766 O O . ARG A 1 104 ? -5.755 -15.225 -18.746 1.00 91.50 104 ARG A O 1
ATOM 773 N N . GLU A 1 105 ? -7.581 -15.419 -17.457 1.00 91.56 105 GLU A N 1
ATOM 774 C CA . GLU A 1 105 ? -8.410 -14.502 -18.244 1.00 91.56 105 GLU A CA 1
ATOM 775 C C . GLU A 1 105 ? -7.834 -13.084 -18.250 1.00 91.56 105 GLU A C 1
ATOM 777 O O . GLU A 1 105 ? -7.693 -12.477 -19.308 1.00 91.56 105 GLU A O 1
ATOM 782 N N . ILE A 1 106 ? -7.438 -12.567 -17.082 1.00 89.62 106 ILE A N 1
ATOM 783 C CA . ILE A 1 106 ? -6.804 -11.246 -16.975 1.00 89.62 106 ILE A CA 1
ATOM 784 C C . ILE A 1 106 ? -5.494 -11.212 -17.769 1.00 89.62 106 ILE A C 1
ATOM 786 O O . ILE A 1 106 ? -5.243 -10.245 -18.488 1.00 89.62 106 ILE A O 1
ATOM 790 N N . ALA A 1 107 ? -4.672 -12.261 -17.675 1.00 87.19 107 ALA A N 1
ATOM 791 C CA . ALA A 1 107 ? -3.428 -12.363 -18.432 1.00 87.19 107 ALA A CA 1
ATOM 792 C C . ALA A 1 107 ? -3.681 -12.384 -19.947 1.00 87.19 107 ALA A C 1
ATOM 794 O O . ALA A 1 107 ? -2.992 -11.677 -20.677 1.00 87.19 107 ALA A O 1
ATOM 795 N N . ALA A 1 108 ? -4.695 -13.120 -20.410 1.00 89.38 108 ALA A N 1
ATOM 796 C CA . ALA A 1 108 ? -5.091 -13.152 -21.815 1.00 89.38 108 ALA A CA 1
ATOM 797 C C . ALA A 1 108 ? -5.599 -11.785 -22.300 1.00 89.38 108 ALA A C 1
ATOM 799 O O . ALA A 1 108 ? -5.200 -11.329 -23.369 1.00 89.38 108 ALA A O 1
ATOM 800 N N . CYS A 1 109 ? -6.420 -11.094 -21.502 1.00 89.50 109 CYS A N 1
ATOM 801 C CA . CYS A 1 109 ? -6.860 -9.729 -21.798 1.00 89.50 109 CYS A CA 1
ATOM 802 C C . CYS A 1 109 ? -5.677 -8.756 -21.886 1.00 89.50 109 CYS A C 1
ATOM 804 O O . CYS A 1 109 ? -5.642 -7.917 -22.783 1.00 89.50 109 CYS A O 1
ATOM 806 N N . ALA A 1 110 ? -4.705 -8.867 -20.978 1.00 89.00 110 ALA A N 1
ATOM 807 C CA . ALA A 1 110 ? -3.506 -8.037 -20.994 1.00 89.00 110 ALA A CA 1
ATOM 808 C C . ALA A 1 110 ? -2.642 -8.310 -22.234 1.00 89.00 110 ALA A C 1
ATOM 810 O O . ALA A 1 110 ? -2.214 -7.362 -22.886 1.00 89.00 110 ALA A O 1
ATOM 811 N N . GLU A 1 111 ? -2.439 -9.579 -22.593 1.00 86.94 111 GLU A N 1
ATOM 812 C CA . GLU A 1 111 ? -1.708 -9.963 -23.804 1.00 86.94 111 GLU A CA 1
ATOM 813 C C . GLU A 1 111 ? -2.415 -9.449 -25.068 1.00 86.94 111 GLU A C 1
ATOM 815 O O . GLU A 1 111 ? -1.784 -8.884 -25.956 1.00 86.94 111 GLU A O 1
ATOM 820 N N . ALA A 1 112 ? -3.745 -9.553 -25.128 1.00 87.62 112 ALA A N 1
ATOM 821 C CA . ALA A 1 112 ? -4.527 -9.025 -26.242 1.00 87.62 112 ALA A CA 1
ATOM 822 C C . ALA A 1 112 ? -4.456 -7.491 -26.342 1.00 87.62 112 ALA A C 1
ATOM 824 O O . ALA A 1 112 ? -4.401 -6.946 -27.443 1.00 87.62 112 ALA A O 1
ATOM 825 N N . ALA A 1 113 ? -4.464 -6.789 -25.206 1.00 89.38 113 ALA A N 1
ATOM 826 C CA . ALA A 1 113 ? -4.465 -5.328 -25.171 1.00 89.38 113 ALA A CA 1
ATOM 827 C C . ALA A 1 113 ? -3.086 -4.714 -25.446 1.00 89.38 113 ALA A C 1
ATOM 829 O O . ALA A 1 113 ? -2.992 -3.638 -26.035 1.00 89.38 113 ALA A O 1
ATOM 830 N N . TYR A 1 114 ? -2.021 -5.369 -24.991 1.00 83.62 114 TYR A N 1
ATOM 831 C CA . TYR A 1 114 ? -0.694 -4.764 -24.896 1.00 83.62 114 TYR A CA 1
ATOM 832 C C . TYR A 1 114 ? 0.413 -5.606 -25.556 1.00 83.62 114 TYR A C 1
ATOM 834 O O . TYR A 1 114 ? 1.574 -5.195 -25.551 1.00 83.62 114 TYR A O 1
ATOM 842 N N . GLY A 1 115 ? 0.080 -6.761 -26.140 1.00 80.81 115 GLY A N 1
ATOM 843 C CA . GLY A 1 115 ? 1.051 -7.713 -26.675 1.00 80.81 115 GLY A CA 1
ATOM 844 C C . GLY A 1 115 ? 1.853 -8.376 -25.558 1.00 80.81 115 GLY A C 1
ATOM 845 O O . GLY A 1 115 ? 1.340 -8.553 -24.458 1.00 80.81 115 GLY A O 1
ATOM 846 N N . ALA A 1 116 ? 3.128 -8.677 -25.823 1.00 72.69 116 ALA A N 1
ATOM 847 C CA . ALA A 1 116 ? 3.999 -9.480 -24.962 1.00 72.69 116 ALA A CA 1
ATOM 848 C C . ALA A 1 116 ? 4.453 -8.768 -23.667 1.00 72.69 116 ALA A C 1
ATOM 850 O O . ALA A 1 116 ? 5.652 -8.647 -23.386 1.00 72.69 116 ALA A O 1
ATOM 851 N N . VAL A 1 117 ? 3.501 -8.302 -22.853 1.00 68.25 117 VAL A N 1
ATOM 852 C CA .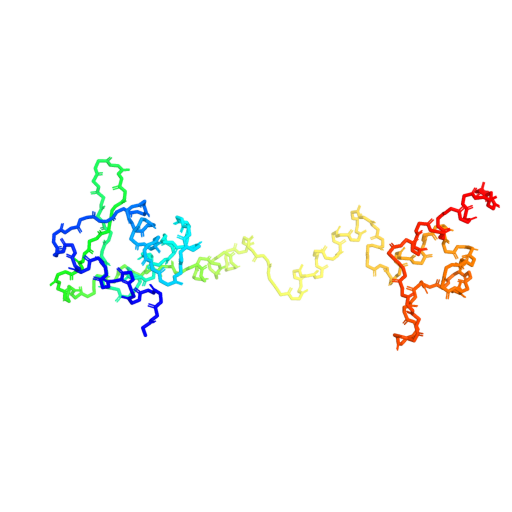 VAL A 1 117 ? 3.715 -7.630 -21.557 1.00 68.25 117 VAL A CA 1
ATOM 853 C C . VAL A 1 117 ? 4.487 -8.520 -20.598 1.00 68.25 117 VAL A C 1
ATOM 855 O O . VAL A 1 117 ? 5.283 -8.033 -19.799 1.00 68.25 117 VAL A O 1
ATOM 858 N N . TRP A 1 118 ? 4.272 -9.829 -20.709 1.00 68.62 118 TRP A N 1
ATOM 859 C CA . TRP A 1 118 ? 4.925 -10.839 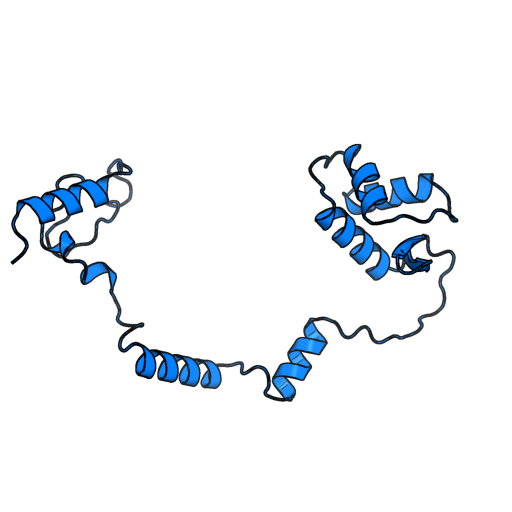-19.887 1.00 68.62 118 TRP A CA 1
ATOM 860 C C . TRP A 1 118 ? 6.170 -11.440 -20.551 1.00 68.62 118 TRP A C 1
ATOM 862 O O . TRP A 1 118 ? 6.715 -12.416 -20.035 1.00 68.62 118 TRP A O 1
ATOM 872 N N . SER A 1 119 ? 6.635 -10.887 -21.683 1.00 71.56 119 SER A N 1
ATOM 873 C CA . SER A 1 119 ? 7.911 -11.307 -22.273 1.00 71.56 119 SER A CA 1
ATOM 874 C C . SER A 1 119 ? 9.044 -11.144 -21.264 1.00 71.56 119 SER A C 1
ATOM 876 O O . SER A 1 119 ? 9.065 -10.210 -20.462 1.00 71.56 119 SER A O 1
ATOM 878 N N . ALA A 1 120 ? 9.980 -12.092 -21.290 1.00 62.84 120 ALA A N 1
ATOM 879 C CA . ALA A 1 120 ? 10.880 -12.321 -20.170 1.00 62.84 120 ALA A CA 1
ATOM 880 C C . ALA A 1 120 ? 11.810 -11.139 -19.848 1.00 62.84 120 ALA A C 1
ATOM 882 O O . ALA A 1 120 ? 12.258 -11.039 -18.710 1.00 62.84 120 ALA A O 1
ATOM 883 N N . GLU A 1 121 ? 12.127 -10.240 -20.788 1.00 73.00 121 GLU A N 1
ATOM 884 C CA . GLU A 1 121 ? 13.158 -9.226 -20.534 1.00 73.00 121 GLU A CA 1
ATOM 885 C C . GLU A 1 121 ? 12.942 -7.895 -21.289 1.00 73.00 121 GLU A C 1
ATOM 887 O O . GLU A 1 121 ? 13.759 -7.531 -22.139 1.00 73.00 121 GLU A O 1
ATOM 892 N N . PRO A 1 1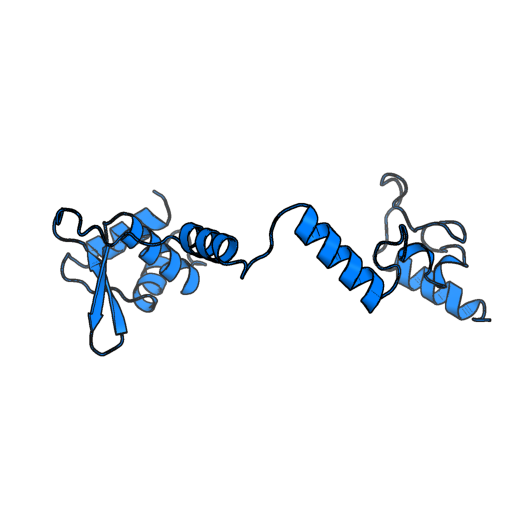22 ? 11.924 -7.076 -20.938 1.00 74.75 122 PRO A N 1
ATOM 893 C CA . PRO A 1 122 ? 11.746 -5.732 -21.510 1.00 74.75 122 PRO A CA 1
ATOM 894 C C . PRO A 1 122 ? 12.991 -4.860 -21.320 1.00 74.75 122 PRO A C 1
ATOM 896 O O . PRO A 1 122 ? 13.335 -4.027 -22.156 1.00 74.75 122 PRO A O 1
ATOM 899 N N . ALA A 1 123 ? 13.720 -5.103 -20.227 1.00 79.56 123 ALA A N 1
ATOM 900 C CA . ALA A 1 123 ? 14.981 -4.444 -19.952 1.00 79.56 123 ALA A CA 1
ATOM 901 C C . ALA A 1 123 ? 16.026 -4.685 -21.057 1.00 79.56 123 ALA A C 1
ATOM 903 O O . ALA A 1 123 ? 16.785 -3.769 -21.357 1.00 79.56 123 ALA A O 1
ATOM 904 N N . ARG A 1 124 ? 16.056 -5.863 -21.698 1.00 83.50 124 ARG A N 1
ATOM 905 C CA . ARG A 1 124 ? 17.004 -6.162 -22.786 1.00 83.50 124 ARG A CA 1
ATOM 906 C C . ARG A 1 124 ? 16.667 -5.469 -24.106 1.00 83.50 124 ARG A C 1
ATOM 908 O O . ARG A 1 124 ? 17.553 -5.304 -24.939 1.00 83.50 124 ARG A O 1
ATOM 915 N N . ALA A 1 125 ? 15.434 -4.991 -24.275 1.00 83.75 125 ALA A N 1
ATOM 916 C CA . ALA A 1 125 ? 15.013 -4.261 -25.469 1.00 83.75 125 ALA A CA 1
ATOM 917 C C . ALA A 1 125 ? 15.496 -2.796 -25.500 1.00 83.75 125 ALA A C 1
ATOM 919 O O . ALA A 1 125 ? 15.391 -2.133 -26.534 1.00 83.75 125 ALA A O 1
ATOM 920 N N . PHE A 1 126 ? 16.040 -2.265 -24.397 1.00 87.12 126 PHE A N 1
ATOM 921 C CA . PHE A 1 126 ? 16.498 -0.878 -24.350 1.00 87.12 126 PHE A CA 1
ATOM 922 C C . PHE A 1 126 ? 17.684 -0.634 -25.301 1.00 87.12 126 PHE A C 1
ATOM 924 O O . PHE A 1 126 ? 18.724 -1.289 -25.172 1.00 87.12 126 PHE A O 1
ATOM 931 N N . PRO A 1 127 ? 17.611 0.363 -26.207 1.00 88.31 127 PRO A N 1
ATOM 932 C CA . PRO A 1 127 ? 18.647 0.583 -27.217 1.00 88.31 127 PRO A CA 1
ATOM 933 C C . PRO A 1 127 ? 20.001 0.953 -26.599 1.00 88.31 127 PRO A C 1
ATOM 935 O O . PRO A 1 127 ? 21.046 0.643 -27.166 1.00 88.31 127 PRO A O 1
ATOM 938 N N . GLN A 1 128 ? 20.008 1.523 -25.388 1.00 90.06 128 GLN A N 1
ATOM 939 C CA . GLN A 1 128 ? 21.238 1.855 -24.668 1.00 90.06 128 GLN A CA 1
ATOM 940 C C . GLN A 1 128 ? 22.046 0.615 -24.256 1.00 90.06 128 GLN A C 1
ATOM 942 O O . GLN A 1 128 ? 23.229 0.736 -23.938 1.00 90.06 128 GLN A O 1
ATOM 947 N N . LEU A 1 129 ? 21.449 -0.581 -24.257 1.00 91.62 129 LEU A N 1
ATOM 948 C CA . LEU A 1 129 ? 22.191 -1.814 -24.014 1.00 91.62 129 LEU A CA 1
ATOM 949 C C . LEU A 1 129 ? 23.056 -2.230 -25.200 1.00 91.62 129 LEU A C 1
ATOM 951 O O . LEU A 1 129 ? 24.004 -2.976 -24.988 1.00 91.62 129 LEU A O 1
ATOM 955 N N . ARG A 1 130 ? 22.819 -1.715 -26.414 1.00 91.19 130 ARG A N 1
ATOM 956 C CA . ARG A 1 130 ? 23.636 -2.025 -27.605 1.00 91.19 130 ARG A CA 1
ATOM 957 C C . ARG A 1 130 ? 25.088 -1.551 -27.495 1.00 91.19 130 ARG A C 1
ATOM 959 O O . ARG A 1 130 ? 25.925 -1.982 -28.276 1.00 91.19 130 ARG A O 1
ATOM 966 N N . VAL A 1 131 ? 25.398 -0.691 -26.527 1.00 92.00 131 VAL A N 1
ATOM 967 C CA . VAL A 1 131 ? 26.763 -0.240 -26.236 1.00 92.00 131 VAL A CA 1
ATOM 968 C C . VAL A 1 131 ? 27.245 -0.785 -24.896 1.00 92.00 131 VAL A C 1
ATOM 970 O O . VAL A 1 131 ? 26.450 -1.021 -23.977 1.00 92.00 131 VAL A O 1
ATOM 973 N N . ALA A 1 132 ? 28.560 -0.954 -24.770 1.00 91.44 132 ALA A N 1
ATOM 974 C CA . ALA A 1 132 ? 29.191 -1.273 -23.496 1.00 91.44 132 ALA A CA 1
ATOM 975 C C . ALA A 1 132 ? 28.937 -0.149 -22.479 1.00 91.44 132 ALA A C 1
ATOM 977 O O . ALA A 1 132 ? 28.879 1.032 -22.831 1.00 91.44 132 ALA A O 1
ATOM 978 N N . CYS A 1 133 ? 28.789 -0.497 -21.200 1.00 89.06 133 CYS A N 1
ATOM 979 C CA . CYS A 1 133 ? 28.651 0.507 -20.153 1.00 89.06 133 CYS A CA 1
ATOM 980 C C . CYS A 1 133 ? 30.033 1.019 -19.718 1.00 89.06 133 CYS A C 1
ATOM 982 O O . CYS A 1 133 ? 30.775 0.256 -19.097 1.00 89.06 133 CYS A O 1
ATOM 984 N N . PRO A 1 134 ? 30.368 2.305 -19.926 1.00 87.69 134 PRO A N 1
ATOM 985 C CA . PRO A 1 134 ? 31.674 2.835 -19.532 1.00 87.69 134 PRO A CA 1
ATOM 986 C C . PRO A 1 134 ? 31.851 2.917 -18.008 1.00 87.69 134 PRO A C 1
ATOM 988 O O . PRO A 1 134 ? 32.973 2.949 -17.521 1.00 87.69 134 PRO A O 1
ATOM 991 N N . ALA A 1 135 ? 30.753 2.949 -17.245 1.00 87.06 135 ALA A N 1
ATOM 992 C CA . ALA A 1 135 ? 30.796 3.111 -15.794 1.00 87.06 135 ALA A CA 1
ATOM 993 C C . ALA A 1 135 ? 30.971 1.785 -15.036 1.00 87.06 135 ALA A C 1
ATOM 995 O O . ALA A 1 135 ? 31.643 1.756 -14.010 1.00 87.06 135 ALA A O 1
ATOM 996 N N . CYS A 1 136 ? 30.361 0.691 -15.510 1.00 85.06 136 CYS A N 1
ATOM 997 C CA . CYS A 1 136 ? 30.431 -0.610 -14.830 1.00 85.06 136 CYS A CA 1
ATOM 998 C C . CYS A 1 136 ? 31.115 -1.716 -15.642 1.00 85.06 136 CYS A C 1
ATOM 1000 O O . CYS A 1 136 ? 31.359 -2.784 -15.085 1.00 85.06 136 CYS A O 1
ATOM 1002 N N . GLY A 1 137 ? 31.430 -1.482 -16.919 1.00 84.50 137 GLY A N 1
ATOM 1003 C CA . GLY A 1 137 ? 32.087 -2.448 -17.802 1.00 84.50 137 GLY A CA 1
ATOM 1004 C C . GLY A 1 137 ? 31.179 -3.553 -18.349 1.00 84.50 137 GLY A C 1
ATOM 1005 O O . GLY A 1 137 ? 31.686 -4.483 -18.963 1.00 84.50 137 GLY A O 1
ATOM 1006 N N . SER A 1 138 ? 29.857 -3.485 -18.139 1.00 88.25 138 SER A N 1
ATOM 1007 C CA . SER A 1 138 ? 28.926 -4.464 -18.721 1.00 88.25 138 SER A CA 1
ATOM 1008 C C . SER A 1 138 ? 29.004 -4.445 -20.247 1.00 88.25 138 SER A C 1
ATOM 1010 O O . SER A 1 138 ? 28.994 -3.369 -20.855 1.00 88.25 138 SER A O 1
ATOM 1012 N N . ALA A 1 139 ? 29.039 -5.635 -20.844 1.00 89.25 139 ALA A N 1
ATOM 1013 C CA . ALA A 1 139 ? 29.096 -5.822 -22.288 1.00 89.25 139 ALA A CA 1
ATOM 1014 C C . ALA A 1 139 ? 27.832 -5.287 -23.000 1.00 89.25 139 ALA A C 1
ATOM 1016 O O . ALA A 1 139 ? 26.777 -5.127 -22.369 1.00 89.25 139 ALA A O 1
ATOM 1017 N N . PRO A 1 140 ? 27.911 -5.008 -24.316 1.00 90.94 140 PRO A N 1
ATOM 1018 C CA . PRO A 1 140 ? 26.727 -4.835 -25.154 1.00 90.94 140 PRO A CA 1
ATOM 1019 C C . PRO A 1 140 ? 25.734 -5.996 -24.974 1.00 90.94 140 PRO A C 1
ATOM 1021 O O . PRO A 1 140 ? 26.145 -7.144 -24.864 1.00 90.94 140 PRO A O 1
ATOM 1024 N N . GLY A 1 141 ? 24.437 -5.702 -24.903 1.00 89.56 141 GLY A N 1
ATOM 1025 C CA . GLY A 1 141 ? 23.362 -6.678 -24.671 1.00 89.56 141 GLY A CA 1
ATOM 1026 C C . GLY A 1 141 ? 23.197 -7.135 -23.215 1.00 89.56 141 GLY A C 1
ATOM 1027 O O . GLY A 1 141 ? 22.127 -7.624 -22.849 1.00 89.56 141 GLY A O 1
ATOM 1028 N N . GLU A 1 142 ? 24.202 -6.917 -22.362 1.00 89.69 142 GLU A N 1
ATOM 1029 C CA . GLU A 1 142 ? 24.177 -7.339 -20.961 1.00 89.69 142 GLU A CA 1
ATOM 1030 C C . GLU A 1 142 ? 23.670 -6.253 -20.017 1.00 89.69 142 GLU A C 1
ATOM 1032 O O . GLU A 1 142 ? 24.029 -5.073 -20.122 1.00 89.69 142 GLU A O 1
ATOM 1037 N N . LEU A 1 143 ? 22.858 -6.662 -19.041 1.00 88.81 143 LEU A N 1
ATOM 1038 C CA . LEU A 1 143 ? 22.340 -5.763 -18.019 1.00 88.81 143 LEU A CA 1
ATOM 1039 C C . LEU A 1 143 ? 23.472 -5.245 -17.126 1.00 88.81 143 LEU A C 1
ATOM 1041 O O . LEU A 1 143 ? 24.455 -5.924 -16.825 1.00 88.81 143 LEU A O 1
ATOM 1045 N N . CYS A 1 144 ? 23.316 -4.005 -16.663 1.00 85.75 144 CYS A N 1
ATOM 1046 C CA . CYS A 1 144 ? 24.166 -3.468 -15.607 1.00 85.75 144 CYS A CA 1
ATOM 1047 C C . CYS A 1 144 ? 23.804 -4.155 -14.286 1.00 85.75 144 CYS A C 1
ATOM 1049 O O . CYS A 1 144 ? 22.980 -3.649 -13.524 1.00 85.75 144 CYS A O 1
ATOM 1051 N N . THR A 1 145 ? 24.410 -5.305 -14.015 1.00 79.56 145 THR A N 1
ATOM 1052 C CA . THR A 1 145 ? 24.327 -5.971 -12.718 1.00 79.56 145 THR A CA 1
ATOM 1053 C C . THR A 1 145 ? 25.449 -5.452 -11.821 1.00 79.56 145 THR A C 1
ATOM 1055 O O . THR A 1 145 ? 26.585 -5.221 -12.253 1.00 79.56 145 THR A O 1
ATOM 1058 N N . SER A 1 146 ? 25.151 -5.235 -10.540 1.00 67.88 146 SER A N 1
ATOM 1059 C CA . SER A 1 146 ? 26.218 -5.157 -9.546 1.00 67.88 146 SER A CA 1
ATOM 1060 C C . SER A 1 146 ? 26.904 -6.518 -9.553 1.00 67.88 146 SER A C 1
ATOM 1062 O O . SER A 1 146 ? 26.253 -7.508 -9.229 1.00 67.88 146 SER A O 1
ATOM 1064 N N . HIS A 1 147 ? 28.170 -6.585 -9.953 1.00 65.94 147 HIS A N 1
ATOM 1065 C CA . HIS A 1 147 ? 28.945 -7.826 -9.978 1.00 65.94 147 HIS A CA 1
ATOM 1066 C C . HIS A 1 147 ? 29.156 -8.332 -8.542 1.00 65.94 147 HIS A C 1
ATOM 1068 O O . HIS A 1 147 ? 30.179 -8.044 -7.923 1.00 65.94 147 HIS A O 1
ATOM 1074 N N . SER A 1 148 ? 28.147 -8.986 -7.966 1.00 59.47 148 SER A N 1
ATOM 1075 C CA . SER A 1 148 ? 28.145 -9.524 -6.599 1.00 59.47 148 SER A CA 1
ATOM 1076 C C . SER A 1 148 ? 28.614 -8.525 -5.526 1.00 59.47 148 SER A C 1
ATOM 1078 O O . SER A 1 148 ? 29.290 -8.897 -4.576 1.00 59.47 148 SER A O 1
ATOM 1080 N N . GLY A 1 149 ? 28.313 -7.230 -5.699 1.00 63.94 149 GLY A N 1
ATOM 1081 C CA . GLY A 1 149 ? 28.703 -6.169 -4.756 1.00 63.94 149 GLY A CA 1
ATOM 1082 C C . GLY A 1 149 ? 30.176 -5.731 -4.799 1.00 63.94 149 GLY A C 1
ATOM 1083 O O . GLY A 1 149 ? 30.562 -4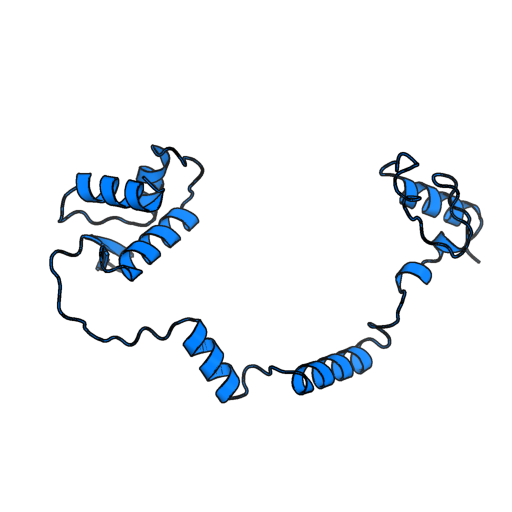.848 -4.043 1.00 63.94 149 GLY A O 1
ATOM 1084 N N . THR A 1 150 ? 30.998 -6.273 -5.701 1.00 65.62 150 THR A N 1
ATOM 1085 C CA . THR A 1 150 ? 32.453 -5.997 -5.761 1.00 65.62 150 THR A CA 1
ATOM 1086 C C . THR A 1 150 ? 32.830 -4.659 -6.407 1.00 65.62 150 THR A C 1
ATOM 1088 O O . THR A 1 150 ? 33.998 -4.278 -6.419 1.00 65.62 150 THR A O 1
ATOM 1091 N N . ARG A 1 151 ? 31.857 -3.919 -6.954 1.00 68.31 151 ARG A N 1
ATOM 1092 C CA . ARG A 1 151 ? 32.075 -2.609 -7.584 1.00 68.31 151 ARG A CA 1
ATOM 1093 C C . ARG A 1 151 ? 31.127 -1.572 -6.999 1.00 68.31 151 ARG A C 1
ATOM 1095 O O . ARG A 1 151 ? 29.916 -1.793 -6.956 1.00 68.31 151 ARG A O 1
ATOM 1102 N N . VAL A 1 152 ? 31.676 -0.419 -6.609 1.00 68.81 152 VAL A N 1
ATOM 1103 C CA . VAL A 1 152 ? 30.891 0.746 -6.178 1.00 68.81 152 VAL A CA 1
ATOM 1104 C C . VAL A 1 152 ? 30.009 1.196 -7.340 1.00 68.81 152 VAL A C 1
ATOM 1106 O O . VAL A 1 152 ? 30.497 1.680 -8.363 1.00 68.81 152 VAL A O 1
ATOM 1109 N N . ARG A 1 153 ? 28.693 1.029 -7.193 1.00 69.38 153 ARG A N 1
ATOM 1110 C CA . ARG A 1 153 ? 27.723 1.477 -8.191 1.00 69.38 153 ARG A CA 1
ATOM 1111 C C . ARG A 1 153 ? 27.447 2.956 -7.969 1.00 69.38 153 ARG A C 1
ATOM 1113 O O . ARG A 1 153 ? 26.799 3.336 -6.998 1.00 69.38 153 ARG A O 1
ATOM 1120 N N . ARG A 1 154 ? 27.930 3.796 -8.879 1.00 73.94 154 ARG A N 1
ATOM 1121 C CA . ARG A 1 154 ? 27.547 5.208 -8.893 1.00 73.94 154 ARG A CA 1
ATOM 1122 C C . ARG A 1 154 ? 26.076 5.334 -9.306 1.00 73.94 154 ARG A C 1
ATOM 1124 O O . ARG A 1 154 ? 25.561 4.521 -10.077 1.00 73.94 154 ARG A O 1
ATOM 1131 N N . HIS A 1 155 ? 25.386 6.337 -8.774 1.00 83.06 155 HIS A N 1
ATOM 1132 C CA . HIS A 1 155 ? 23.959 6.566 -9.034 1.00 83.06 155 HIS A CA 1
ATOM 1133 C C . HIS A 1 155 ? 23.666 6.937 -10.504 1.00 83.06 155 HIS A C 1
ATOM 1135 O O . HIS A 1 155 ? 22.527 6.860 -10.955 1.00 83.06 155 HIS A O 1
ATOM 1141 N N . ASP A 1 156 ? 24.697 7.297 -11.266 1.00 87.00 156 ASP A N 1
ATOM 1142 C CA . ASP A 1 156 ? 24.644 7.781 -12.644 1.00 87.00 156 ASP A CA 1
ATOM 1143 C C . ASP A 1 156 ? 25.013 6.719 -13.699 1.00 87.00 156 ASP A C 1
ATOM 1145 O O . ASP A 1 156 ? 25.021 7.022 -14.891 1.00 87.00 156 ASP A O 1
ATOM 1149 N N . VAL A 1 157 ? 25.259 5.457 -13.317 1.00 86.81 157 VAL A N 1
ATOM 1150 C CA . VAL A 1 157 ? 25.692 4.375 -14.236 1.00 86.81 157 VAL A CA 1
ATOM 1151 C C . VAL A 1 157 ? 24.794 4.248 -15.477 1.00 86.81 157 VAL A C 1
ATOM 1153 O O . VAL A 1 157 ? 25.285 4.098 -16.599 1.00 86.81 157 VAL A O 1
ATOM 1156 N N . HIS A 1 158 ? 23.472 4.349 -15.307 1.00 88.44 158 HIS A N 1
ATOM 1157 C CA . HIS A 1 158 ? 22.529 4.279 -16.428 1.00 88.44 158 HIS A CA 1
ATOM 1158 C C . HIS A 1 158 ? 22.518 5.550 -17.286 1.00 88.44 158 HIS A C 1
ATOM 1160 O O . HIS A 1 158 ? 22.313 5.459 -18.497 1.00 88.44 158 HIS A O 1
ATOM 1166 N N . GLN A 1 159 ? 22.797 6.714 -16.693 1.00 91.31 159 GLN A N 1
ATOM 1167 C CA . GLN A 1 159 ? 22.949 7.968 -17.435 1.00 91.31 159 GLN A CA 1
ATOM 1168 C C . GLN A 1 159 ? 24.218 7.932 -18.290 1.00 91.31 159 GLN A C 1
ATOM 1170 O O . GLN A 1 159 ? 24.173 8.273 -19.470 1.00 91.31 159 GLN A O 1
ATOM 1175 N N . ALA A 1 160 ? 25.322 7.415 -17.744 1.00 89.56 160 ALA A N 1
ATOM 1176 C CA . ALA A 1 160 ? 26.573 7.238 -18.477 1.00 89.56 160 ALA A CA 1
ATOM 1177 C C . ALA A 1 160 ? 26.408 6.296 -19.682 1.00 89.56 160 ALA A C 1
ATOM 1179 O O . ALA A 1 160 ? 26.874 6.606 -20.780 1.00 89.56 160 ALA A O 1
ATOM 1180 N N . ARG A 1 161 ? 25.692 5.172 -19.515 1.00 91.50 161 ARG A N 1
ATOM 1181 C CA . ARG A 1 161 ? 25.401 4.249 -20.628 1.00 91.50 161 ARG A CA 1
ATOM 1182 C C . ARG A 1 161 ? 24.495 4.884 -21.687 1.00 91.50 161 ARG A C 1
ATOM 1184 O O . ARG A 1 161 ? 24.743 4.719 -22.877 1.00 91.50 161 ARG A O 1
ATOM 1191 N N . ARG A 1 162 ? 23.489 5.662 -21.272 1.00 92.44 162 ARG A N 1
ATOM 1192 C CA . ARG A 1 162 ? 22.624 6.420 -22.190 1.00 92.44 162 ARG A CA 1
ATOM 1193 C C . ARG A 1 162 ? 23.408 7.457 -22.994 1.00 92.44 162 ARG A C 1
ATOM 1195 O O . ARG A 1 162 ? 23.209 7.551 -24.199 1.00 92.44 162 ARG A O 1
ATOM 1202 N N . ALA A 1 163 ? 24.311 8.193 -22.350 1.00 92.00 163 ALA A N 1
ATOM 1203 C CA . ALA A 1 163 ? 25.160 9.173 -23.019 1.00 92.00 163 ALA A CA 1
ATOM 1204 C C . ALA A 1 163 ? 26.129 8.516 -24.015 1.00 92.00 163 ALA A C 1
ATOM 1206 O O . ALA A 1 163 ? 26.336 9.048 -25.102 1.00 92.00 163 ALA A O 1
ATOM 1207 N N . ALA A 1 164 ? 26.696 7.354 -23.675 1.00 89.75 164 ALA A N 1
ATOM 1208 C CA . ALA A 1 164 ? 27.546 6.588 -24.587 1.00 89.75 164 ALA A CA 1
ATOM 1209 C C . ALA A 1 164 ? 26.776 6.124 -25.834 1.00 89.75 164 ALA A C 1
ATOM 1211 O O . ALA A 1 164 ? 27.268 6.282 -26.947 1.00 89.75 164 ALA A O 1
ATOM 1212 N N . TRP A 1 165 ? 25.548 5.629 -25.656 1.00 92.88 165 TRP A N 1
ATOM 1213 C CA . TRP A 1 165 ? 24.673 5.264 -26.771 1.00 92.88 165 TRP A CA 1
ATOM 1214 C C . TRP A 1 165 ? 24.344 6.467 -27.662 1.00 92.88 165 TRP A C 1
ATOM 1216 O O . TRP A 1 165 ? 24.507 6.384 -28.874 1.00 92.88 165 TRP A O 1
ATOM 1226 N N . ALA A 1 166 ? 23.968 7.604 -27.069 1.00 91.75 166 ALA A N 1
ATOM 1227 C CA . ALA A 1 166 ? 23.657 8.822 -27.819 1.00 91.75 166 ALA A CA 1
ATOM 1228 C C . ALA A 1 166 ? 24.850 9.341 -28.647 1.00 91.75 166 ALA A C 1
ATOM 1230 O O . ALA A 1 166 ? 24.653 9.872 -29.735 1.00 91.75 166 ALA A O 1
ATOM 1231 N N . LYS A 1 167 ? 26.088 9.163 -28.161 1.00 87.75 167 LYS A N 1
ATOM 1232 C CA . LYS A 1 167 ? 27.322 9.541 -28.877 1.00 87.75 167 LYS A CA 1
ATOM 1233 C C . LYS A 1 167 ? 27.697 8.582 -30.011 1.00 87.75 167 LYS A C 1
ATOM 1235 O O . LYS A 1 167 ? 28.362 9.006 -30.946 1.00 87.75 167 LYS A O 1
ATOM 1240 N N . GLY A 1 168 ? 27.306 7.309 -29.920 1.00 76.50 168 GLY A N 1
ATOM 1241 C CA . GLY A 1 168 ? 27.638 6.266 -30.899 1.00 76.50 168 GLY A CA 1
ATOM 1242 C C . GLY A 1 168 ? 26.770 6.258 -32.162 1.00 76.50 168 GLY A C 1
ATOM 1243 O O . GLY A 1 168 ? 27.003 5.425 -33.030 1.00 76.50 168 GLY A O 1
ATOM 1244 N N . GLY A 1 169 ? 25.796 7.167 -32.265 1.00 55.62 169 GLY A N 1
ATOM 1245 C CA . GLY A 1 169 ? 24.839 7.226 -33.367 1.00 55.62 169 GLY A CA 1
ATOM 1246 C C . GLY A 1 169 ? 23.690 6.238 -33.170 1.00 55.62 169 GLY A C 1
ATOM 1247 O O . GLY A 1 169 ? 23.870 5.022 -33.203 1.00 55.62 169 GLY A O 1
ATOM 1248 N N . ALA A 1 170 ? 22.484 6.765 -32.971 1.00 55.56 170 ALA A N 1
ATOM 1249 C CA . ALA A 1 170 ? 21.280 6.000 -33.249 1.00 55.56 170 ALA A CA 1
ATOM 1250 C C . ALA A 1 170 ? 21.218 5.804 -34.772 1.00 55.56 170 ALA A C 1
ATOM 1252 O O . ALA A 1 170 ? 21.024 6.778 -35.496 1.00 55.56 170 ALA A O 1
ATOM 1253 N N . ALA A 1 171 ? 21.461 4.579 -35.240 1.00 47.38 171 ALA A N 1
ATOM 1254 C CA . ALA A 1 171 ? 20.947 4.135 -36.531 1.00 47.38 171 ALA A CA 1
ATOM 1255 C C . ALA A 1 171 ? 19.466 3.782 -36.362 1.00 47.38 171 ALA A C 1
ATOM 1257 O O . ALA A 1 171 ? 19.156 3.058 -35.379 1.00 47.38 171 ALA A O 1
#

Secondary structure (DSSP, 8-state):
--HHHHHHHHHHTT-TT--B-HHHHHHHHHTSS-TT--HHHHHHHHHHHHHTTSEEEEEETTEEEEEE--S-----------HHHHHHHHHHTTSS--SHHHHHHHHHHHHHHHSSTT-S-GGGG-GGGGS--TTT-PPTT-----STT-S---TTHHHHHHHHHHHT---